Protein AF-A0A2V8QCW6-F1 (afdb_monomer_lite)

Sequence (87 aa):
MSILDLFTSQLIYKFILVLLTSLVLLTLASQFGRLLYLELTTHFRLQYVLLALFCMLVLAGFQSWKFAAIAVFCAGLNLVYVIPYYR

Secondary structure (DSSP, 8-state):
--HHHHHHHHHHHHHHHHHHHHHHHHHHHHHTTTSTT-HHHHHTHHHHHHHHHHHHHHHHHTT-HHHHHHHHHHHHHHHHHHGGGG-

Structure (mmCIF, N/CA/C/O backbone):
data_AF-A0A2V8QCW6-F1
#
_entry.id   AF-A0A2V8QCW6-F1
#
loop_
_atom_site.group_PDB
_atom_site.id
_atom_site.type_symbol
_atom_site.label_atom_id
_atom_site.label_alt_id
_atom_site.label_comp_id
_atom_site.label_asym_id
_atom_site.label_entity_id
_atom_site.label_seq_id
_atom_site.pdbx_PDB_ins_code
_atom_site.Cartn_x
_atom_site.Cartn_y
_atom_site.Cartn_z
_atom_site.occupancy
_atom_site.B_iso_or_equiv
_atom_site.auth_seq_id
_atom_site.auth_comp_id
_atom_site.auth_asym_id
_atom_site.auth_atom_id
_atom_site.pdbx_PDB_model_num
ATOM 1 N N . MET A 1 1 ? -15.929 -0.743 27.588 1.00 62.03 1 MET A N 1
ATOM 2 C CA . MET A 1 1 ? -15.159 -0.071 26.522 1.00 62.03 1 MET A CA 1
ATOM 3 C C . MET A 1 1 ? -14.806 1.314 27.032 1.00 62.03 1 MET A C 1
ATOM 5 O O . MET A 1 1 ? -15.727 2.059 27.349 1.00 62.03 1 MET A O 1
ATOM 9 N N . SER A 1 2 ? -13.526 1.629 27.227 1.00 81.50 2 SER A N 1
ATOM 10 C CA . SER A 1 2 ? -13.113 2.958 27.687 1.00 81.50 2 SER A CA 1
ATOM 11 C C . SER A 1 2 ? -13.299 3.987 26.567 1.00 81.50 2 SER A C 1
ATOM 13 O O . SER A 1 2 ? -13.190 3.657 25.386 1.00 81.50 2 SER A O 1
ATOM 15 N N . ILE A 1 3 ? -13.548 5.252 26.919 1.00 79.50 3 ILE A N 1
ATOM 16 C CA . ILE A 1 3 ? -13.592 6.377 25.963 1.00 79.50 3 ILE A CA 1
A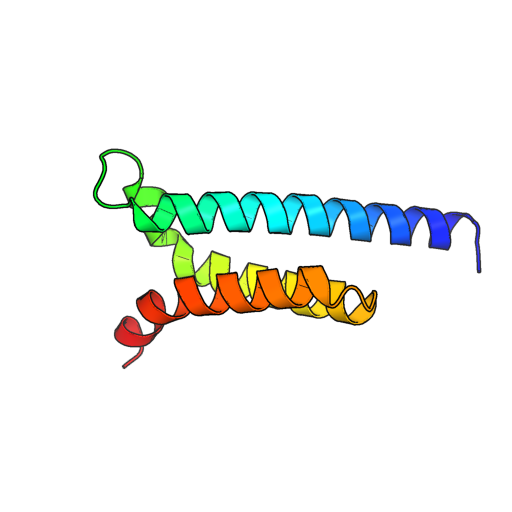TOM 17 C C . ILE A 1 3 ? -12.272 6.461 25.173 1.00 79.50 3 ILE A C 1
ATOM 19 O O . ILE A 1 3 ? -12.266 6.774 23.982 1.00 79.50 3 ILE A O 1
ATOM 23 N N . LEU A 1 4 ? -11.160 6.102 25.820 1.00 84.19 4 LEU A N 1
ATOM 24 C CA . LEU A 1 4 ? -9.835 6.047 25.207 1.00 84.19 4 LEU A CA 1
ATOM 25 C C . LEU A 1 4 ? -9.737 4.966 24.117 1.00 84.19 4 LEU A C 1
ATOM 27 O O . LEU A 1 4 ? -9.126 5.215 23.079 1.00 84.19 4 LEU A O 1
ATOM 31 N N . ASP A 1 5 ? -10.385 3.809 24.292 1.00 83.38 5 ASP A N 1
ATOM 32 C CA . ASP A 1 5 ? -10.362 2.707 23.313 1.00 83.38 5 ASP A CA 1
ATOM 33 C C . ASP A 1 5 ? -11.103 3.095 22.028 1.00 83.38 5 ASP A C 1
ATOM 35 O O . ASP A 1 5 ? -10.662 2.800 20.914 1.00 83.38 5 ASP A O 1
ATOM 39 N N . LEU A 1 6 ? -12.222 3.808 22.185 1.00 80.38 6 LEU A N 1
ATOM 40 C CA . LEU A 1 6 ? -13.009 4.351 21.080 1.00 80.38 6 LEU A CA 1
ATOM 41 C C . LEU A 1 6 ? -12.209 5.384 20.282 1.00 80.38 6 LEU A C 1
ATOM 43 O O . LEU A 1 6 ? -12.142 5.294 19.055 1.00 80.38 6 LEU A O 1
ATOM 47 N N . PHE A 1 7 ? -11.564 6.330 20.968 1.00 87.50 7 PHE A N 1
ATOM 48 C CA . PHE A 1 7 ? -10.750 7.356 20.316 1.00 87.50 7 PHE A CA 1
ATOM 49 C C . PHE A 1 7 ? -9.540 6.753 19.590 1.00 87.50 7 PHE A C 1
ATOM 51 O O . PHE A 1 7 ? -9.261 7.097 18.440 1.00 87.50 7 PHE A O 1
ATOM 58 N N . THR A 1 8 ? -8.876 5.788 20.227 1.00 90.94 8 THR A N 1
ATOM 59 C CA . THR A 1 8 ? -7.733 5.065 19.655 1.00 90.94 8 THR A CA 1
ATOM 60 C C . THR A 1 8 ? -8.138 4.301 18.396 1.00 90.94 8 THR A C 1
ATOM 62 O O . THR A 1 8 ? -7.484 4.422 17.361 1.00 90.94 8 THR A O 1
ATOM 65 N N . SER A 1 9 ? -9.266 3.588 18.433 1.00 88.88 9 SER A N 1
ATOM 66 C CA . SER A 1 9 ? -9.787 2.844 17.278 1.00 88.88 9 SER A CA 1
ATOM 67 C C . SER A 1 9 ? -10.103 3.762 16.094 1.00 88.88 9 SER A C 1
ATOM 69 O O . SER A 1 9 ? -9.758 3.455 14.952 1.00 88.88 9 SER A O 1
ATOM 71 N N . GLN A 1 10 ? -10.711 4.924 16.356 1.00 91.31 10 GLN A N 1
ATOM 72 C CA . GLN A 1 10 ? -11.007 5.912 15.316 1.00 91.31 10 GLN A CA 1
ATOM 73 C C . GLN A 1 10 ? -9.742 6.535 14.715 1.00 91.31 10 GLN A C 1
ATOM 75 O O . GLN A 1 10 ? -9.687 6.755 13.503 1.00 91.31 10 GLN A O 1
ATOM 80 N N . LEU A 1 11 ? -8.727 6.813 15.537 1.00 93.94 11 LEU A N 1
ATOM 81 C CA . LEU A 1 11 ? -7.433 7.312 15.070 1.00 93.94 11 LEU A CA 1
ATOM 82 C C . LEU A 1 11 ? -6.732 6.297 14.168 1.00 93.94 11 LEU A C 1
ATOM 84 O O . LEU A 1 11 ? -6.306 6.661 13.073 1.00 93.94 11 LEU A O 1
ATOM 88 N N . ILE A 1 12 ? -6.672 5.030 14.590 1.00 94.12 12 ILE A N 1
ATOM 89 C CA . ILE A 1 12 ? -6.089 3.939 13.798 1.00 94.12 12 ILE A CA 1
ATOM 90 C C . ILE A 1 12 ? -6.805 3.833 12.453 1.00 94.12 12 ILE A C 1
ATOM 92 O O . ILE A 1 12 ? -6.158 3.828 11.408 1.00 94.12 12 ILE A O 1
ATOM 96 N N . TYR A 1 13 ? -8.139 3.817 12.459 1.00 93.50 13 TYR A N 1
ATOM 97 C CA . TYR A 1 13 ? -8.923 3.732 11.232 1.00 93.50 13 TYR A CA 1
ATOM 98 C C . TYR A 1 13 ? -8.620 4.887 10.262 1.00 93.50 13 TYR A C 1
ATOM 100 O O . TYR A 1 13 ? -8.347 4.657 9.083 1.00 93.50 13 TYR A O 1
ATOM 108 N N . LYS A 1 14 ? -8.596 6.134 10.753 1.00 95.31 14 LYS A N 1
ATOM 109 C CA . LYS A 1 14 ? -8.263 7.311 9.932 1.00 95.31 14 LYS A CA 1
ATOM 110 C C . LYS A 1 14 ? -6.841 7.246 9.382 1.00 95.31 14 LYS A C 1
ATOM 112 O O . LYS A 1 14 ? -6.633 7.550 8.211 1.00 95.31 14 LYS A O 1
ATOM 117 N N . PHE A 1 15 ? -5.879 6.830 10.202 1.00 96.19 15 PHE A N 1
ATOM 118 C CA . PHE A 1 15 ? -4.491 6.676 9.776 1.00 96.19 15 PHE A CA 1
ATOM 119 C C . PHE A 1 15 ? -4.365 5.646 8.647 1.00 96.19 15 PHE A C 1
ATOM 121 O O . PHE A 1 15 ? -3.725 5.916 7.632 1.00 96.19 15 PHE A O 1
ATOM 128 N N . ILE A 1 16 ? -5.048 4.506 8.772 1.00 95.62 16 ILE A N 1
ATOM 129 C CA . ILE A 1 16 ? -5.074 3.459 7.744 1.00 95.62 16 ILE A CA 1
ATOM 130 C C . ILE A 1 16 ? -5.717 3.952 6.446 1.00 95.62 16 ILE A C 1
ATOM 132 O O . ILE A 1 16 ? -5.221 3.629 5.370 1.00 95.62 16 ILE A O 1
ATOM 136 N N . LEU A 1 17 ? -6.774 4.766 6.516 1.00 95.12 17 LEU A N 1
ATOM 137 C CA . LEU A 1 17 ? -7.371 5.368 5.321 1.00 95.12 17 LEU A CA 1
ATOM 138 C C . LEU A 1 17 ? -6.418 6.331 4.610 1.00 95.12 17 LEU A C 1
ATOM 140 O O . LEU A 1 17 ? -6.305 6.279 3.385 1.00 95.12 17 LEU A O 1
ATOM 144 N N . VAL A 1 18 ? -5.721 7.193 5.356 1.00 96.75 18 VAL A N 1
ATOM 14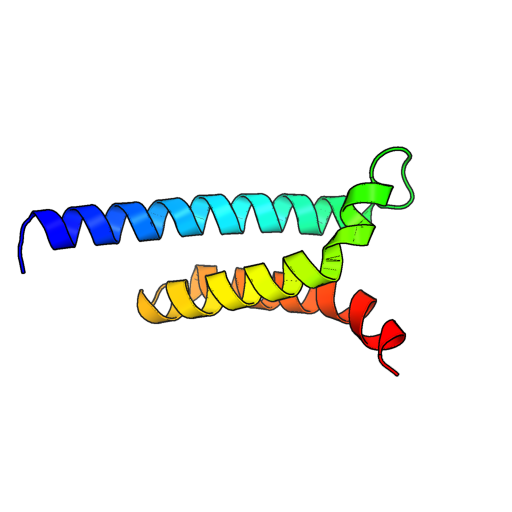5 C CA . VAL A 1 18 ? -4.705 8.092 4.784 1.00 96.75 18 VAL A CA 1
ATOM 146 C C . VAL A 1 18 ? -3.597 7.276 4.127 1.00 96.75 18 VAL A C 1
ATOM 148 O O . VAL A 1 18 ? -3.199 7.563 3.000 1.00 96.75 18 VAL A O 1
ATOM 151 N N . LEU A 1 19 ? -3.145 6.218 4.797 1.00 95.62 19 LEU A N 1
ATOM 152 C CA . LEU A 1 19 ? -2.102 5.338 4.295 1.00 95.62 19 LEU A CA 1
ATOM 153 C C . LEU A 1 19 ? -2.533 4.622 3.006 1.00 95.62 19 LEU A C 1
ATOM 155 O O . LEU A 1 19 ? -1.793 4.640 2.024 1.00 95.62 19 LEU A O 1
ATOM 159 N N . LEU A 1 20 ? -3.746 4.059 2.971 1.00 95.88 20 LEU A N 1
ATOM 160 C CA . LEU A 1 20 ? -4.303 3.422 1.777 1.00 95.88 20 LEU A CA 1
ATOM 161 C C . LEU A 1 20 ? -4.446 4.424 0.625 1.00 95.88 20 LEU A C 1
ATOM 163 O O . LEU A 1 20 ? -4.119 4.099 -0.511 1.00 95.88 20 LEU A O 1
ATOM 167 N N . THR A 1 21 ? -4.894 5.646 0.909 1.00 96.25 21 THR A N 1
ATOM 168 C CA . THR A 1 21 ? -5.052 6.693 -0.113 1.00 96.25 21 THR A CA 1
ATOM 169 C C . THR A 1 21 ? -3.703 7.072 -0.723 1.00 96.25 21 THR A C 1
ATOM 171 O O . THR A 1 21 ? -3.567 7.106 -1.945 1.00 96.25 21 THR A O 1
ATOM 174 N N . SER A 1 22 ? -2.679 7.276 0.109 1.00 95.19 22 SER A N 1
ATOM 175 C CA . SER A 1 22 ? -1.304 7.504 -0.350 1.00 95.19 22 SER A CA 1
ATOM 176 C C . SER A 1 22 ? -0.790 6.337 -1.192 1.00 95.19 22 SER A C 1
ATOM 178 O O . SER A 1 22 ? -0.172 6.545 -2.234 1.00 95.19 22 SER A O 1
ATOM 180 N N . LEU A 1 23 ? -1.092 5.101 -0.787 1.00 94.94 23 LEU A N 1
ATOM 181 C CA . LEU A 1 23 ? -0.695 3.900 -1.513 1.00 94.94 23 LEU A CA 1
ATOM 182 C C . LEU A 1 23 ? -1.387 3.774 -2.876 1.00 94.94 23 LEU A C 1
ATOM 184 O O . LEU A 1 23 ? -0.744 3.368 -3.844 1.00 94.94 23 LEU A O 1
ATOM 188 N N . VAL A 1 24 ? -2.659 4.160 -2.986 1.00 94.88 24 VAL A N 1
ATOM 189 C CA . VAL A 1 24 ? -3.374 4.240 -4.269 1.00 94.88 24 VAL A CA 1
ATOM 190 C C . VAL A 1 24 ? -2.687 5.246 -5.192 1.00 94.88 24 VAL A C 1
ATOM 192 O O . VAL A 1 24 ? -2.391 4.913 -6.338 1.00 94.88 24 VAL A O 1
ATOM 195 N N . LEU A 1 25 ? -2.368 6.446 -4.695 1.00 94.12 25 LEU A N 1
ATOM 196 C CA . LEU A 1 25 ? -1.679 7.476 -5.481 1.00 94.12 25 LEU A CA 1
ATOM 197 C C . LEU A 1 25 ? -0.298 7.005 -5.956 1.00 94.12 25 LEU A C 1
ATOM 199 O O . LEU A 1 25 ? 0.027 7.157 -7.131 1.00 94.12 25 LEU A O 1
ATOM 203 N N . LEU A 1 26 ? 0.485 6.371 -5.079 1.00 92.31 26 LEU A N 1
ATOM 204 C CA . LEU A 1 26 ? 1.788 5.798 -5.431 1.00 92.31 26 LEU A CA 1
ATOM 205 C C . LEU A 1 26 ? 1.663 4.637 -6.424 1.00 92.31 26 LEU A C 1
ATOM 207 O O . LEU A 1 26 ? 2.471 4.525 -7.342 1.00 92.31 26 LEU A O 1
ATOM 211 N N . THR A 1 27 ? 0.635 3.798 -6.284 1.00 92.25 27 THR A N 1
ATOM 212 C CA . THR A 1 27 ? 0.359 2.690 -7.213 1.00 92.25 27 THR A CA 1
ATOM 213 C C . THR A 1 27 ? -0.035 3.199 -8.596 1.00 92.25 27 THR A C 1
ATOM 215 O O . THR A 1 27 ? 0.344 2.593 -9.594 1.00 92.25 27 THR A O 1
ATOM 218 N N . LEU A 1 28 ? -0.776 4.307 -8.676 1.00 91.38 28 LEU A N 1
ATOM 219 C CA . LEU A 1 28 ? -1.088 4.969 -9.942 1.00 91.38 28 LEU A CA 1
ATOM 220 C C . LEU A 1 28 ? 0.164 5.610 -10.545 1.00 91.38 28 LEU A C 1
ATOM 222 O O . LEU A 1 28 ? 0.451 5.390 -11.719 1.00 91.38 28 LEU A O 1
ATOM 226 N N . ALA A 1 29 ? 0.945 6.337 -9.741 1.00 89.25 29 ALA A N 1
ATOM 227 C CA . ALA A 1 29 ? 2.198 6.951 -10.174 1.00 89.25 29 ALA A CA 1
ATOM 228 C C . ALA A 1 29 ? 3.192 5.910 -10.714 1.00 89.25 29 ALA A C 1
ATOM 230 O O . ALA A 1 29 ? 3.814 6.134 -11.752 1.00 89.25 29 ALA A O 1
ATOM 231 N N . SER A 1 30 ? 3.271 4.734 -10.083 1.00 87.25 30 SER A N 1
ATOM 232 C CA . SER A 1 30 ? 4.172 3.660 -10.509 1.00 87.25 30 SER A CA 1
ATOM 233 C C . SER A 1 30 ? 3.827 3.084 -11.882 1.00 87.25 30 SER A C 1
ATOM 235 O O . SER A 1 30 ? 4.721 2.560 -12.552 1.00 87.25 30 SER A O 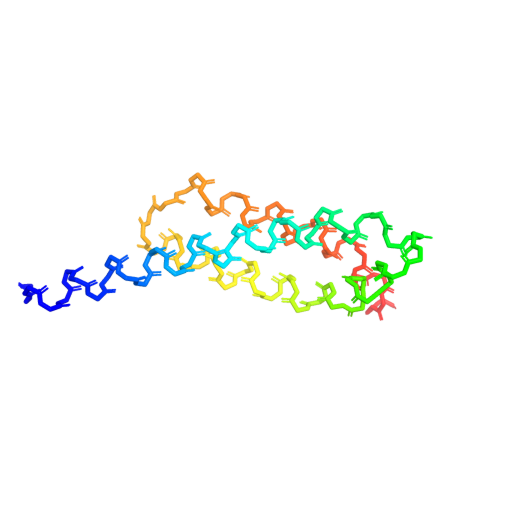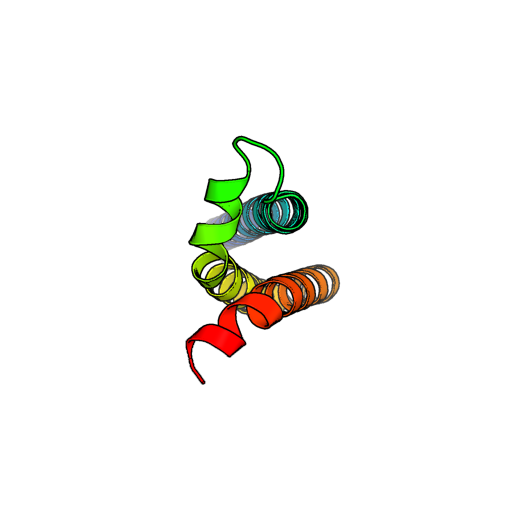1
ATOM 237 N N . GLN A 1 31 ? 2.582 3.214 -12.359 1.00 87.50 31 GLN A N 1
ATOM 238 C CA . GLN A 1 31 ? 2.219 2.823 -13.729 1.00 87.50 31 GLN A CA 1
ATOM 239 C C . GLN A 1 31 ? 2.873 3.723 -14.780 1.00 87.50 31 GLN A C 1
ATOM 241 O O . GLN A 1 31 ? 3.171 3.271 -15.884 1.00 87.50 31 GLN A O 1
ATOM 246 N N . PHE A 1 32 ? 3.163 4.973 -14.423 1.00 87.00 32 PHE A N 1
ATOM 247 C CA . PHE A 1 32 ? 3.829 5.945 -15.284 1.00 87.00 32 PHE A CA 1
ATOM 248 C C . PHE A 1 32 ? 5.341 6.002 -15.051 1.00 87.00 32 PHE A C 1
ATOM 250 O O . PHE A 1 32 ? 5.989 6.963 -15.453 1.00 87.00 32 PHE A O 1
ATOM 257 N N . GLY A 1 33 ? 5.930 4.960 -14.456 1.00 75.00 33 GLY A N 1
ATOM 258 C CA . GLY A 1 33 ? 7.353 4.897 -14.105 1.00 75.00 33 GLY A CA 1
ATOM 259 C C . GLY A 1 33 ? 8.351 5.043 -15.260 1.00 75.00 33 GLY A C 1
ATOM 260 O O . GLY A 1 33 ? 9.544 5.116 -15.006 1.00 75.00 33 GLY A O 1
ATOM 261 N N . ARG A 1 34 ? 7.884 5.098 -16.516 1.00 74.94 34 ARG A N 1
ATOM 262 C CA . ARG A 1 34 ? 8.696 5.453 -17.695 1.00 74.94 34 ARG A CA 1
ATOM 263 C C . ARG A 1 34 ? 8.938 6.961 -17.835 1.00 74.94 34 ARG A C 1
ATOM 265 O O . ARG A 1 34 ? 9.754 7.363 -18.657 1.00 74.94 34 ARG A O 1
ATOM 272 N N . LEU A 1 35 ? 8.200 7.793 -17.099 1.00 80.00 35 LEU A N 1
ATOM 273 C CA . LEU A 1 35 ? 8.431 9.233 -17.038 1.00 80.00 35 LEU A CA 1
ATOM 274 C C . LEU A 1 35 ? 9.584 9.524 -16.074 1.00 80.00 35 LEU A C 1
ATOM 276 O O . LEU A 1 35 ? 9.665 8.950 -14.985 1.00 80.00 35 LEU A O 1
ATOM 280 N N . LEU A 1 36 ? 10.449 10.455 -16.476 1.00 63.88 36 LEU A N 1
ATOM 281 C CA . LEU A 1 36 ? 11.580 10.930 -15.681 1.00 63.88 36 LEU A CA 1
ATOM 282 C C . LEU A 1 36 ? 11.087 11.346 -14.279 1.00 63.88 36 LEU A C 1
ATOM 284 O O . LEU A 1 36 ? 10.053 12.001 -14.163 1.00 63.88 36 LEU A O 1
ATOM 288 N N . TYR A 1 37 ? 11.808 10.929 -13.233 1.00 73.31 37 TYR A N 1
ATOM 289 C CA . TYR A 1 37 ? 11.481 11.063 -11.796 1.00 73.31 37 TYR A CA 1
ATOM 290 C C . TYR A 1 37 ? 10.455 10.082 -11.198 1.00 73.31 37 TYR A C 1
ATOM 292 O O . TYR A 1 37 ? 10.422 9.942 -9.975 1.00 73.31 37 TYR A O 1
ATOM 300 N N . LEU A 1 38 ? 9.666 9.349 -11.995 1.00 77.69 38 LEU A N 1
ATOM 301 C CA . LEU A 1 38 ? 8.734 8.334 -11.466 1.00 77.69 38 LEU A CA 1
ATOM 302 C C . LEU A 1 38 ? 9.345 6.934 -11.353 1.00 77.69 38 LEU A C 1
ATOM 304 O O . LEU A 1 38 ? 8.731 6.049 -10.756 1.00 77.69 38 LEU A O 1
ATOM 308 N N . GLU A 1 39 ? 10.569 6.738 -11.836 1.00 77.12 39 GLU A N 1
ATOM 309 C CA . GLU A 1 39 ? 11.315 5.480 -11.709 1.00 77.12 39 GLU A CA 1
ATOM 310 C C . GLU A 1 39 ? 11.403 5.016 -10.248 1.00 77.12 39 GLU A C 1
ATOM 312 O O . GLU A 1 39 ? 11.182 3.841 -9.950 1.00 77.12 39 GLU A O 1
ATOM 317 N N . LEU A 1 40 ? 11.587 5.949 -9.305 1.00 80.31 40 LEU A N 1
ATOM 318 C CA . LEU A 1 40 ? 11.665 5.644 -7.875 1.00 80.31 40 LEU A CA 1
ATOM 319 C C . LEU A 1 40 ? 10.396 4.955 -7.346 1.00 80.31 40 LEU A C 1
ATOM 321 O O . LEU A 1 40 ? 10.477 4.046 -6.522 1.00 80.31 40 LEU A O 1
ATOM 325 N N . THR A 1 41 ? 9.221 5.324 -7.861 1.00 83.19 41 THR A N 1
ATOM 326 C CA . THR A 1 41 ? 7.950 4.694 -7.460 1.00 83.19 41 THR A CA 1
ATOM 327 C C . THR A 1 41 ? 7.833 3.250 -7.952 1.00 83.19 41 THR A C 1
ATOM 329 O O . THR A 1 41 ? 7.089 2.455 -7.387 1.00 83.19 41 THR A O 1
ATOM 332 N N . THR A 1 42 ? 8.596 2.857 -8.974 1.00 83.75 42 THR A N 1
ATOM 333 C CA . THR A 1 42 ? 8.614 1.466 -9.447 1.00 83.75 42 THR A CA 1
ATOM 334 C C . THR A 1 42 ? 9.509 0.561 -8.607 1.00 83.75 42 THR A C 1
ATOM 336 O O . THR A 1 42 ? 9.186 -0.614 -8.438 1.00 83.75 42 THR A O 1
ATOM 339 N N . HIS A 1 43 ? 10.571 1.105 -8.004 1.00 85.56 43 HIS A N 1
ATOM 340 C CA . HIS A 1 43 ? 11.501 0.340 -7.169 1.00 85.56 43 HIS A CA 1
ATOM 341 C C . HIS A 1 43 ? 10.863 -0.193 -5.881 1.00 85.56 43 HIS A C 1
ATOM 343 O O . HIS A 1 43 ? 11.247 -1.250 -5.385 1.00 85.56 43 HIS A O 1
ATOM 349 N N . PHE A 1 44 ? 9.853 0.498 -5.355 1.00 89.31 44 PHE A N 1
ATOM 350 C CA . PHE A 1 44 ? 9.219 0.156 -4.082 1.00 89.31 44 PHE A CA 1
ATOM 351 C C . PHE A 1 44 ? 7.933 -0.674 -4.223 1.00 89.31 44 PHE A C 1
ATOM 353 O O . PHE A 1 44 ? 7.204 -0.864 -3.249 1.00 89.31 44 PHE A O 1
ATOM 360 N N . ARG A 1 45 ? 7.663 -1.246 -5.406 1.00 90.25 45 ARG A N 1
ATOM 361 C CA . ARG A 1 45 ? 6.442 -2.033 -5.675 1.00 90.25 45 ARG A CA 1
ATOM 362 C C . ARG A 1 45 ? 6.235 -3.199 -4.702 1.00 90.25 45 ARG A C 1
ATOM 364 O O . ARG A 1 45 ? 5.105 -3.420 -4.277 1.00 90.25 45 ARG A O 1
ATOM 371 N N . LEU A 1 46 ? 7.295 -3.900 -4.283 1.00 91.69 46 LEU A N 1
ATOM 372 C CA . LEU A 1 46 ? 7.193 -4.961 -3.266 1.00 91.69 46 LEU A CA 1
ATOM 373 C C . LEU A 1 46 ? 6.679 -4.414 -1.924 1.00 91.69 46 LEU A C 1
ATOM 375 O O . LEU A 1 46 ? 5.807 -5.010 -1.295 1.00 91.69 46 LEU A O 1
ATOM 379 N N . GLN A 1 47 ? 7.186 -3.257 -1.502 1.00 94.75 47 GLN A N 1
ATOM 380 C CA . GLN A 1 47 ? 6.765 -2.613 -0.258 1.00 94.75 47 GLN A CA 1
ATOM 381 C C . GLN A 1 47 ? 5.312 -2.144 -0.354 1.00 94.75 47 GLN A C 1
ATOM 383 O O . GLN A 1 47 ? 4.572 -2.261 0.618 1.00 94.75 47 GLN A O 1
ATOM 388 N N . TYR A 1 48 ? 4.868 -1.696 -1.533 1.00 94.06 48 TYR A N 1
ATOM 389 C CA . TYR A 1 48 ? 3.464 -1.360 -1.773 1.00 94.06 48 TYR A CA 1
ATOM 390 C C . TYR A 1 48 ? 2.560 -2.591 -1.663 1.00 94.06 48 TYR A C 1
ATOM 392 O O . TYR A 1 48 ? 1.496 -2.502 -1.062 1.00 94.06 48 TYR A O 1
ATOM 400 N N . VAL A 1 49 ? 2.982 -3.759 -2.162 1.00 94.25 49 VAL A N 1
ATOM 401 C CA . VAL A 1 49 ? 2.228 -5.011 -1.965 1.00 94.25 49 VAL A CA 1
ATOM 402 C C . VAL A 1 49 ? 2.092 -5.334 -0.477 1.00 94.25 49 VAL A C 1
ATOM 404 O O . VAL A 1 49 ? 0.980 -5.555 -0.000 1.00 94.25 49 VAL A O 1
ATOM 407 N N . LEU A 1 50 ? 3.200 -5.330 0.269 1.00 95.19 50 LEU A N 1
ATOM 408 C CA . LEU A 1 50 ? 3.195 -5.645 1.702 1.00 95.19 50 LEU A CA 1
ATOM 409 C C . LEU A 1 50 ? 2.315 -4.673 2.495 1.00 95.19 50 LEU A C 1
ATOM 411 O O . LEU A 1 50 ? 1.519 -5.088 3.337 1.00 95.19 50 LEU A O 1
ATOM 415 N N . LEU A 1 51 ? 2.420 -3.382 2.191 1.00 95.25 51 LEU A N 1
ATOM 416 C CA . LEU A 1 51 ? 1.658 -2.344 2.867 1.00 95.25 51 LEU A CA 1
ATOM 417 C C . LEU A 1 51 ? 0.163 -2.407 2.516 1.00 95.25 51 LEU A C 1
ATOM 419 O O . LEU A 1 51 ? -0.683 -2.227 3.389 1.00 95.25 51 LEU A O 1
ATOM 423 N N . ALA A 1 52 ? -0.177 -2.744 1.270 1.00 94.94 52 ALA A N 1
ATOM 424 C CA . ALA A 1 52 ? -1.553 -2.980 0.848 1.00 94.94 52 ALA A CA 1
ATOM 425 C C . ALA A 1 52 ? -2.177 -4.192 1.561 1.00 94.94 52 ALA A C 1
ATOM 427 O O . ALA A 1 52 ? -3.315 -4.113 2.023 1.00 94.94 52 ALA A O 1
ATOM 428 N N . LEU A 1 53 ? -1.430 -5.291 1.718 1.00 95.62 53 LEU A N 1
ATOM 429 C CA . LEU A 1 53 ? -1.879 -6.456 2.489 1.00 95.62 53 LEU A CA 1
ATOM 430 C C . LEU A 1 53 ? -2.086 -6.112 3.969 1.00 95.62 53 LEU A C 1
ATOM 432 O O . LEU A 1 53 ? -3.091 -6.511 4.556 1.00 95.62 53 LEU A O 1
ATOM 436 N N . PHE A 1 54 ? -1.188 -5.318 4.555 1.00 96.50 54 PHE A N 1
ATOM 437 C CA . PHE A 1 54 ? -1.351 -4.817 5.918 1.00 96.50 54 PHE A CA 1
ATOM 438 C C . PHE A 1 54 ? -2.629 -3.973 6.068 1.00 96.50 54 PHE A C 1
ATOM 440 O O . PHE A 1 54 ? -3.444 -4.244 6.950 1.00 96.50 54 PHE A O 1
ATOM 447 N N . CYS A 1 55 ? -2.865 -3.006 5.174 1.00 95.12 55 CYS A N 1
ATOM 448 C CA . CYS A 1 55 ? -4.100 -2.216 5.169 1.00 95.12 55 CYS A CA 1
ATOM 449 C C . CYS A 1 55 ? -5.350 -3.082 5.014 1.00 95.12 55 CYS A C 1
ATOM 451 O O . CYS A 1 55 ? -6.345 -2.832 5.691 1.00 95.12 55 CYS A O 1
ATOM 453 N N . MET A 1 56 ? -5.303 -4.098 4.149 1.00 95.75 56 MET A N 1
ATOM 454 C CA . MET A 1 56 ? -6.405 -5.037 3.952 1.00 95.75 56 MET A CA 1
ATOM 455 C C . MET A 1 56 ? -6.763 -5.755 5.256 1.00 95.75 56 MET A C 1
ATOM 457 O O . MET A 1 56 ? -7.932 -5.747 5.634 1.00 95.75 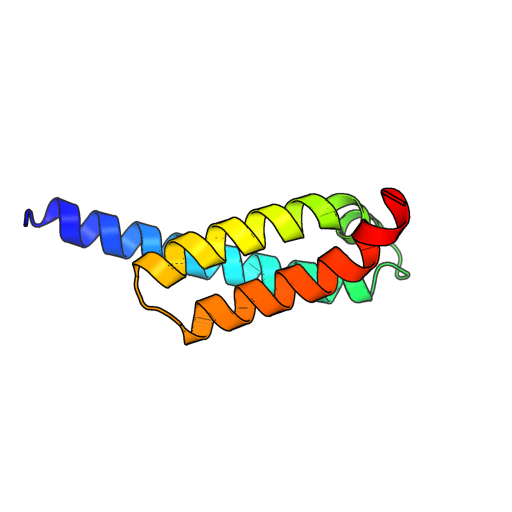56 MET A O 1
ATOM 461 N N . LEU A 1 57 ? -5.773 -6.298 5.975 1.00 95.31 57 LEU A N 1
ATOM 462 C CA . LEU A 1 57 ? -5.996 -7.001 7.243 1.00 95.31 57 LEU A CA 1
ATOM 463 C C . LEU A 1 57 ? -6.623 -6.087 8.300 1.00 95.31 57 LEU A C 1
ATOM 465 O O . LEU A 1 57 ? -7.602 -6.464 8.945 1.00 95.31 57 LEU A O 1
ATOM 469 N N . VAL A 1 58 ? -6.100 -4.867 8.448 1.00 93.94 58 VAL A N 1
ATOM 470 C CA . VAL A 1 58 ? -6.625 -3.915 9.434 1.00 93.94 58 VAL A CA 1
ATOM 471 C C . VAL A 1 58 ? -8.051 -3.485 9.072 1.00 93.94 58 VAL A C 1
ATOM 473 O O . VAL A 1 58 ? -8.936 -3.509 9.925 1.00 93.94 58 VAL A O 1
ATOM 476 N N . LEU A 1 59 ? -8.323 -3.161 7.804 1.00 94.38 59 LEU A N 1
ATOM 477 C CA . LEU A 1 59 ? -9.658 -2.758 7.344 1.00 94.38 59 LEU A CA 1
ATOM 478 C C . LEU A 1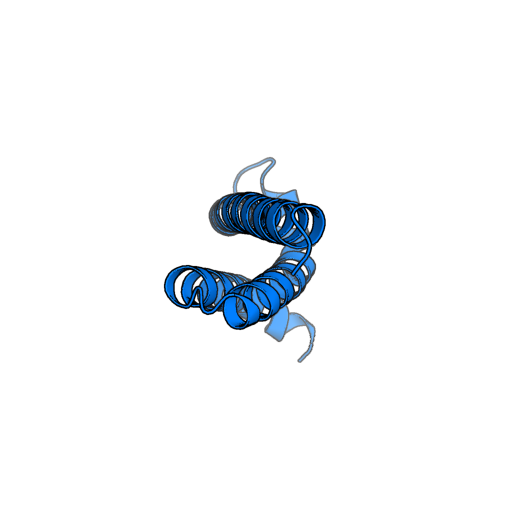 59 ? -10.680 -3.897 7.398 1.00 94.38 59 LEU A C 1
ATOM 480 O O . LEU A 1 59 ? -11.849 -3.637 7.684 1.00 94.38 59 LEU A O 1
ATOM 484 N N . ALA A 1 60 ? -10.256 -5.141 7.162 1.00 93.62 60 ALA A N 1
ATOM 485 C CA . ALA A 1 60 ? -11.090 -6.323 7.357 1.00 93.62 60 ALA A CA 1
ATOM 486 C C . ALA A 1 60 ? -11.476 -6.489 8.836 1.00 93.62 60 ALA A C 1
ATOM 488 O O . ALA A 1 60 ? -12.640 -6.754 9.131 1.00 93.62 60 ALA A O 1
ATOM 489 N N . GLY A 1 61 ? -10.544 -6.233 9.765 1.00 92.94 61 GLY A N 1
ATOM 490 C CA . GLY A 1 61 ? -10.825 -6.189 11.205 1.00 92.94 61 GLY A CA 1
ATOM 491 C C . GLY A 1 61 ? -11.867 -5.130 11.588 1.00 92.94 61 GLY A C 1
ATOM 492 O O . GLY A 1 61 ? -12.735 -5.386 12.416 1.00 92.94 61 GLY A O 1
ATOM 493 N N . PHE A 1 62 ? -11.852 -3.973 10.918 1.00 92.81 62 PHE A N 1
ATOM 494 C CA . PHE A 1 62 ? -12.880 -2.930 11.049 1.00 92.81 62 PHE A CA 1
ATOM 495 C C . PHE A 1 62 ? -14.135 -3.169 10.184 1.00 92.81 62 PHE A C 1
ATOM 497 O O . PHE A 1 62 ? -14.966 -2.270 10.057 1.00 92.81 62 PHE A O 1
ATOM 504 N N . GLN A 1 63 ? -14.271 -4.339 9.542 1.00 93.50 63 GLN A N 1
ATOM 505 C CA . GLN A 1 63 ? -15.376 -4.698 8.633 1.00 93.50 63 GLN A CA 1
ATOM 506 C C . GLN A 1 63 ? -15.610 -3.690 7.490 1.00 93.50 63 GLN A C 1
ATOM 508 O O . GLN A 1 63 ? -16.687 -3.595 6.899 1.00 93.50 63 GLN A O 1
ATOM 513 N N . SER A 1 64 ? -14.574 -2.933 7.137 1.00 92.75 64 SER A N 1
ATOM 514 C CA . SER A 1 64 ? -14.587 -1.897 6.109 1.00 92.75 64 SER A CA 1
ATOM 515 C C . SER A 1 64 ? -14.282 -2.479 4.727 1.00 92.75 64 SER A C 1
ATOM 517 O O . SER A 1 64 ? -13.308 -2.112 4.066 1.00 92.75 64 SER A O 1
ATOM 519 N N . TRP A 1 65 ? -15.142 -3.392 4.270 1.00 92.19 65 TRP A N 1
ATOM 520 C CA . TRP A 1 65 ? -14.918 -4.210 3.070 1.00 92.19 65 TRP A CA 1
ATOM 521 C C . TRP A 1 65 ? -14.709 -3.405 1.784 1.00 92.19 65 TRP A C 1
ATOM 523 O O . TRP A 1 65 ? -13.921 -3.806 0.930 1.00 92.19 65 TRP A O 1
ATOM 533 N N . LYS A 1 66 ? -15.355 -2.236 1.667 1.00 93.62 66 LYS A N 1
ATOM 534 C CA . LYS A 1 66 ? -15.182 -1.329 0.519 1.00 93.62 66 LYS A CA 1
ATOM 535 C C . LYS A 1 66 ? -13.720 -0.905 0.352 1.00 93.62 66 LYS A C 1
ATOM 537 O O . LYS A 1 66 ? -13.188 -0.944 -0.751 1.00 93.62 66 LYS A O 1
ATOM 542 N N . PHE A 1 67 ? -13.062 -0.542 1.452 1.00 93.75 67 PHE A N 1
ATOM 543 C CA . PHE A 1 67 ? -11.663 -0.118 1.445 1.00 93.75 67 PHE A CA 1
ATOM 544 C C . PHE A 1 67 ? -10.704 -1.314 1.407 1.00 93.75 67 PHE A C 1
ATOM 546 O O . PHE A 1 67 ? -9.662 -1.241 0.759 1.00 93.75 67 PHE A O 1
ATOM 553 N N . ALA A 1 68 ? -11.076 -2.440 2.024 1.00 93.19 68 ALA A N 1
ATOM 554 C CA . ALA A 1 68 ? -10.305 -3.678 1.929 1.00 93.19 68 ALA A CA 1
ATOM 555 C C . ALA A 1 68 ? -10.181 -4.162 0.470 1.00 93.19 68 ALA A C 1
ATOM 557 O O . ALA A 1 68 ? -9.093 -4.539 0.042 1.00 93.19 68 ALA A O 1
ATOM 558 N N . ALA A 1 69 ? -11.255 -4.070 -0.324 1.00 93.75 69 ALA A N 1
ATOM 559 C CA . ALA A 1 69 ? -11.223 -4.409 -1.748 1.00 93.75 69 ALA A CA 1
ATOM 560 C C . ALA A 1 69 ? -10.249 -3.521 -2.546 1.00 93.75 69 ALA A C 1
ATOM 562 O O . ALA A 1 69 ? -9.504 -4.025 -3.385 1.00 93.75 69 ALA A O 1
ATOM 563 N N . ILE A 1 70 ? -10.196 -2.217 -2.246 1.00 94.94 70 ILE A N 1
ATOM 564 C CA . ILE A 1 70 ? -9.238 -1.280 -2.863 1.00 94.94 70 ILE A CA 1
ATOM 565 C C . ILE A 1 70 ? -7.795 -1.679 -2.525 1.00 94.94 70 ILE A C 1
ATOM 567 O O . ILE A 1 70 ? -6.925 -1.653 -3.396 1.00 94.94 70 ILE A O 1
ATOM 571 N N . ALA A 1 71 ? -7.541 -2.088 -1.280 1.00 94.38 71 ALA A N 1
ATOM 572 C CA . ALA A 1 71 ? -6.228 -2.555 -0.849 1.00 94.38 71 ALA A CA 1
ATOM 573 C C . ALA A 1 71 ? -5.810 -3.842 -1.585 1.00 94.38 71 ALA A C 1
ATOM 575 O O . ALA A 1 71 ? -4.696 -3.914 -2.101 1.00 94.38 71 ALA A O 1
ATOM 576 N N . VAL A 1 72 ? -6.716 -4.818 -1.730 1.00 95.56 72 VAL A N 1
ATOM 577 C CA . VAL A 1 72 ? -6.467 -6.035 -2.529 1.00 95.56 72 VAL A CA 1
ATOM 578 C C . VAL A 1 72 ? -6.158 -5.688 -3.984 1.00 95.56 72 VAL A C 1
ATOM 580 O O . VAL A 1 72 ? -5.206 -6.217 -4.556 1.00 95.56 72 VAL A O 1
ATOM 583 N N . PHE A 1 73 ? -6.921 -4.770 -4.577 1.00 95.69 73 PHE A N 1
ATOM 584 C CA . PHE A 1 73 ? -6.689 -4.329 -5.948 1.00 95.69 73 PHE A CA 1
ATOM 585 C C . PHE A 1 73 ? -5.307 -3.676 -6.116 1.00 95.69 73 PHE A C 1
ATOM 587 O O . PHE A 1 73 ? -4.569 -4.028 -7.036 1.00 95.69 73 PHE A O 1
ATOM 594 N N . CYS A 1 74 ? -4.903 -2.798 -5.190 1.00 94.50 74 CYS A N 1
ATOM 595 C CA . CYS A 1 74 ? -3.564 -2.202 -5.201 1.00 94.50 74 CYS A CA 1
ATOM 596 C C . CYS A 1 74 ? -2.456 -3.248 -5.035 1.00 94.50 74 CYS A C 1
ATOM 598 O O . CYS A 1 74 ? -1.437 -3.173 -5.725 1.00 94.50 74 CYS A O 1
ATOM 600 N N . ALA A 1 75 ? -2.648 -4.233 -4.154 1.00 94.31 75 ALA A N 1
ATOM 601 C CA . ALA A 1 75 ? -1.706 -5.334 -3.997 1.00 94.31 75 ALA A CA 1
ATOM 602 C C . ALA A 1 75 ? -1.554 -6.105 -5.315 1.00 94.31 75 ALA A C 1
ATOM 604 O O . ALA A 1 75 ? -0.434 -6.293 -5.777 1.00 94.31 75 ALA A O 1
ATOM 605 N N . GLY A 1 76 ? -2.663 -6.468 -5.968 1.00 94.44 76 GLY A N 1
ATOM 606 C CA . GLY A 1 76 ? -2.656 -7.172 -7.251 1.00 94.44 76 GLY A CA 1
ATOM 607 C C . GLY A 1 76 ? -1.921 -6.406 -8.353 1.00 94.44 76 GLY A C 1
ATOM 608 O O . GLY A 1 76 ? -1.032 -6.962 -8.996 1.00 94.44 76 GLY A O 1
ATOM 609 N N . LEU A 1 77 ? -2.225 -5.113 -8.524 1.00 93.75 77 LEU A N 1
ATOM 610 C CA . LEU A 1 77 ? -1.573 -4.270 -9.533 1.00 93.75 77 LEU A CA 1
ATOM 611 C C . LEU A 1 77 ? -0.057 -4.180 -9.352 1.00 93.75 77 LEU A C 1
ATOM 613 O O . LEU A 1 77 ? 0.676 -4.164 -10.337 1.00 93.75 77 LEU A O 1
ATOM 617 N N . ASN A 1 78 ? 0.430 -4.107 -8.113 1.00 92.50 78 ASN A N 1
ATOM 618 C CA . ASN A 1 78 ? 1.867 -4.070 -7.858 1.00 92.50 78 ASN A CA 1
ATOM 619 C C . ASN A 1 78 ? 2.497 -5.467 -7.962 1.00 92.50 78 ASN A C 1
ATOM 621 O O . ASN A 1 78 ? 3.595 -5.598 -8.499 1.00 92.50 78 ASN A O 1
ATOM 625 N N . LEU A 1 79 ? 1.793 -6.510 -7.517 1.00 91.44 79 LEU A N 1
ATOM 626 C CA . LEU A 1 79 ? 2.283 -7.886 -7.471 1.00 91.44 79 LEU A CA 1
ATOM 627 C C . LEU A 1 79 ? 2.549 -8.469 -8.865 1.00 91.44 79 LEU A C 1
ATOM 629 O O . LEU A 1 79 ? 3.541 -9.172 -9.035 1.00 91.44 79 LEU A O 1
ATOM 633 N N . VAL A 1 80 ? 1.739 -8.126 -9.875 1.00 91.88 80 VAL A N 1
ATOM 634 C CA . VAL A 1 80 ? 1.955 -8.548 -11.277 1.00 91.88 80 VAL A CA 1
ATOM 635 C C . VAL A 1 80 ? 3.351 -8.169 -11.787 1.00 91.88 80 VAL A C 1
ATOM 637 O O . VAL A 1 80 ? 3.947 -8.914 -12.559 1.00 91.88 80 VAL A O 1
ATOM 640 N N . TYR A 1 81 ? 3.900 -7.047 -11.319 1.00 87.25 81 TYR A N 1
ATOM 641 C CA . TYR A 1 81 ? 5.246 -6.599 -11.682 1.00 87.25 81 TYR A CA 1
ATOM 642 C C . TYR A 1 81 ? 6.337 -7.208 -10.803 1.00 87.25 81 TYR A C 1
ATOM 644 O O . TYR A 1 81 ? 7.491 -7.221 -11.204 1.00 87.25 81 TYR A O 1
ATOM 652 N N . VAL A 1 82 ? 5.993 -7.699 -9.614 1.00 87.88 82 VAL A N 1
ATOM 653 C CA . VAL A 1 82 ? 6.946 -8.255 -8.645 1.00 87.88 82 VAL A CA 1
ATOM 654 C C . VAL A 1 82 ? 7.163 -9.755 -8.874 1.00 87.88 82 VAL A C 1
ATOM 656 O O . VAL A 1 82 ? 8.299 -10.212 -8.812 1.00 87.88 82 VAL A O 1
ATOM 659 N N . ILE A 1 83 ? 6.106 -10.517 -9.186 1.00 88.94 83 ILE A N 1
ATOM 660 C CA . ILE A 1 83 ? 6.160 -11.979 -9.395 1.00 88.94 83 ILE A CA 1
ATOM 661 C C . ILE A 1 83 ? 7.267 -12.419 -10.371 1.00 88.94 83 ILE A C 1
ATOM 663 O O . ILE A 1 83 ? 7.977 -13.367 -10.034 1.00 88.94 83 ILE A O 1
ATOM 667 N N . PRO A 1 84 ? 7.463 -11.776 -11.542 1.00 88.44 84 PRO A N 1
ATOM 668 C CA . PRO A 1 84 ? 8.475 -12.213 -12.504 1.00 88.44 84 PRO A CA 1
ATOM 669 C C . PRO A 1 84 ? 9.908 -12.209 -11.963 1.00 88.44 84 PRO A C 1
ATOM 671 O O . PRO A 1 84 ? 10.738 -12.931 -12.494 1.00 88.44 84 PRO A O 1
ATOM 674 N N . TYR A 1 85 ? 10.205 -11.428 -10.919 1.00 83.31 85 TYR A N 1
ATOM 675 C CA . TYR A 1 85 ? 11.543 -11.359 -10.323 1.00 83.31 85 TYR A CA 1
ATOM 676 C C . TYR A 1 85 ? 11.858 -12.520 -9.366 1.00 83.31 85 TYR A C 1
ATOM 678 O O . TYR A 1 85 ? 13.012 -12.687 -8.984 1.00 83.31 85 TYR A O 1
ATOM 686 N N . TYR A 1 86 ? 10.851 -13.300 -8.959 1.00 80.00 86 TYR A N 1
ATOM 687 C CA . TYR A 1 86 ? 10.996 -14.436 -8.038 1.00 80.00 86 TYR A CA 1
ATOM 688 C C . TYR A 1 86 ? 10.833 -15.800 -8.722 1.00 80.00 86 TYR A C 1
ATOM 690 O O . TYR A 1 86 ? 10.853 -16.827 -8.042 1.00 80.00 86 TYR A O 1
ATOM 698 N N . ARG A 1 87 ? 10.628 -15.809 -10.042 1.00 67.12 87 ARG A N 1
ATOM 699 C CA . ARG A 1 87 ? 10.535 -17.013 -10.868 1.00 67.12 87 ARG A CA 1
ATOM 700 C C . ARG A 1 87 ? 11.857 -17.261 -11.579 1.00 67.12 87 ARG A C 1
ATOM 702 O O . ARG A 1 87 ? 12.220 -18.451 -11.677 1.00 67.12 87 ARG A O 1
#

Radius of gyration: 14.92 Å; chains: 1; bounding box: 27×28×45 Å

pLDDT: mean 89.58, std 7.52, range [62.03, 96.75]

Foldseek 3Di:
DDPVVVVVLVVVLVVLVVLLVVLLVLLVLLVVCVDPPSVVSLVCLVVSLVSLVVSLVSCVVVVVVVSSVSSVVSNVSSVVVVVVVVD